Protein AF-A0A6A4ZBM0-F1 (afdb_monomer)

Nearest PDB structures (foldseek):
  7zch-assembly1_A  TM=3.107E-01  e=7.915E+00  Homo sapiens

Solvent-accessible surface area (backbone atoms only — not comparable to full-atom values): 5568 Å² total; per-residue (Å²): 114,68,66,62,55,50,50,53,52,51,52,52,50,52,52,49,51,54,52,52,50,62,66,45,48,63,54,54,53,50,54,49,51,46,55,56,52,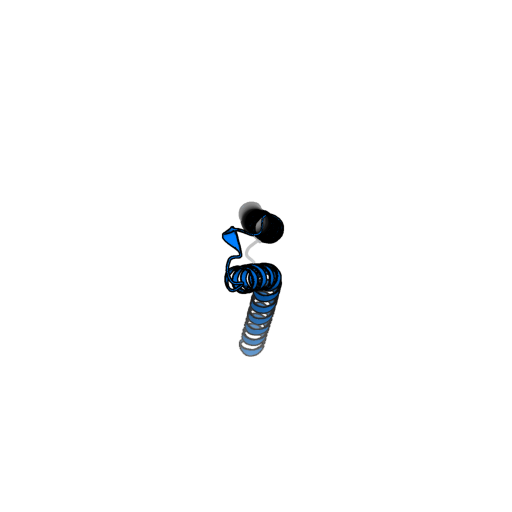71,66,42,83,70,31,90,76,36,68,66,58,48,49,50,45,52,52,48,50,54,52,46,52,53,52,53,50,54,53,49,51,50,53,51,50,53,52,49,53,53,50,51,53,50,50,53,53,50,50,51,64,76,68,51,75,80,77,81,83,126

Sequence (98 aa):
YDTLVSDIRKQLKEFHTQQVDKQQLPMKKLSFEIAALLQVPNMRQDPVLVGRVRELQQQIEKLQTAQREFRQEQAFQLHLYKAERSSKFHFMSPVPSL

Secondary structure (DSSP, 8-state):
-HHHHHHHHHHHHHHHHHHHHHHHHHHHHHHHHHHHHHTSTTGGG-HHHHHHHHHHHHHHHHHHHHHHHHHHHHHHHHHHHHHHHHHHHHHSPPPP--

Mean predicted aligned error: 8.84 Å

Structure (mmCIF, N/CA/C/O backbone):
data_AF-A0A6A4ZBM0-F1
#
_entry.id   AF-A0A6A4ZBM0-F1
#
loop_
_atom_site.group_PDB
_atom_site.id
_atom_site.type_symbol
_atom_site.label_atom_id
_atom_site.label_alt_id
_atom_site.label_comp_id
_atom_site.label_asym_id
_atom_site.label_entity_id
_atom_site.label_seq_id
_atom_site.pdbx_PDB_ins_code
_atom_site.Cartn_x
_atom_site.Cartn_y
_atom_site.Cartn_z
_atom_site.occupancy
_atom_site.B_iso_or_equiv
_atom_site.auth_seq_id
_atom_site.auth_comp_id
_atom_site.auth_asym_id
_atom_site.auth_atom_id
_atom_site.pdbx_PDB_model_num
ATOM 1 N N . TYR A 1 1 ? 3.605 -16.717 -34.525 1.00 58.28 1 TYR A N 1
ATOM 2 C CA . TYR A 1 1 ? 4.152 -15.539 -33.820 1.00 58.28 1 TYR A CA 1
ATOM 3 C C . TYR A 1 1 ? 3.073 -14.862 -32.971 1.00 58.28 1 TYR A C 1
ATOM 5 O O . TYR A 1 1 ? 3.332 -14.603 -31.804 1.00 58.28 1 TYR A O 1
ATOM 13 N N . ASP A 1 2 ? 1.848 -14.684 -33.484 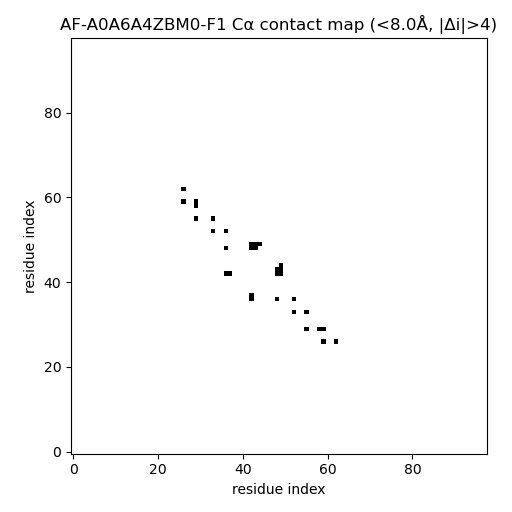1.00 74.44 2 ASP A N 1
ATOM 14 C CA . ASP A 1 2 ? 0.738 -14.056 -32.739 1.00 74.44 2 ASP A CA 1
ATOM 15 C C . ASP A 1 2 ? 0.284 -14.789 -31.470 1.00 74.44 2 ASP A C 1
ATOM 17 O O . ASP A 1 2 ? 0.003 -14.142 -30.462 1.00 74.44 2 ASP A O 1
ATOM 21 N N . THR A 1 3 ? 0.269 -16.125 -31.467 1.00 83.38 3 THR A N 1
ATOM 22 C CA . THR A 1 3 ? -0.158 -16.906 -30.292 1.00 83.38 3 THR A CA 1
ATOM 23 C C . THR A 1 3 ? 0.781 -16.705 -29.102 1.00 83.38 3 THR A C 1
ATOM 25 O O . THR A 1 3 ? 0.332 -16.380 -28.010 1.00 83.38 3 THR A O 1
ATOM 28 N N . LEU A 1 4 ? 2.098 -16.770 -29.334 1.00 86.56 4 LEU A N 1
ATOM 29 C CA . LEU A 1 4 ? 3.112 -16.576 -28.293 1.00 86.56 4 LEU A CA 1
ATOM 30 C C . LEU A 1 4 ? 3.068 -15.157 -27.703 1.00 86.56 4 LEU A C 1
ATOM 32 O O . LEU A 1 4 ? 3.149 -14.981 -26.490 1.00 86.56 4 LEU A O 1
ATOM 36 N N . VAL A 1 5 ? 2.911 -14.135 -28.549 1.00 86.38 5 VAL A N 1
ATOM 37 C CA . VAL A 1 5 ? 2.798 -12.738 -28.098 1.00 86.38 5 VAL A CA 1
ATOM 38 C C . VAL A 1 5 ? 1.516 -12.520 -27.287 1.00 86.38 5 VAL A C 1
ATOM 40 O O . VAL A 1 5 ? 1.536 -11.804 -26.281 1.00 86.38 5 VAL A O 1
ATOM 43 N N . SER A 1 6 ? 0.408 -13.145 -27.696 1.00 88.19 6 SER A N 1
ATOM 44 C CA . SER A 1 6 ? -0.858 -13.121 -26.958 1.00 88.19 6 SER A CA 1
ATOM 45 C C . SER A 1 6 ? -0.726 -13.779 -25.579 1.00 88.19 6 SER A C 1
ATOM 47 O O . SER A 1 6 ? -1.146 -13.193 -24.577 1.00 88.19 6 SER A O 1
ATOM 49 N N . ASP A 1 7 ? -0.073 -14.939 -25.507 1.00 90.62 7 ASP A N 1
ATOM 50 C CA . ASP A 1 7 ? 0.142 -15.671 -24.256 1.00 90.62 7 ASP A CA 1
ATOM 51 C C . ASP A 1 7 ? 1.036 -14.894 -23.281 1.00 90.62 7 ASP A C 1
ATOM 53 O O . ASP A 1 7 ? 0.683 -14.740 -22.110 1.00 90.62 7 ASP A O 1
ATOM 57 N N . ILE A 1 8 ? 2.132 -14.296 -23.768 1.00 90.12 8 ILE A N 1
ATOM 58 C CA . ILE A 1 8 ? 3.006 -13.429 -22.959 1.00 90.12 8 ILE A CA 1
ATOM 59 C C . ILE A 1 8 ? 2.223 -12.232 -22.405 1.00 90.12 8 ILE A C 1
ATOM 61 O O . ILE A 1 8 ? 2.332 -11.898 -21.223 1.00 90.12 8 ILE A O 1
ATOM 65 N N . ARG A 1 9 ? 1.391 -11.584 -23.231 1.00 89.69 9 ARG A N 1
ATOM 66 C CA . ARG A 1 9 ? 0.555 -10.457 -22.788 1.00 89.69 9 ARG A CA 1
ATOM 67 C C . ARG A 1 9 ? -0.424 -10.882 -21.695 1.00 89.69 9 ARG A C 1
ATOM 69 O O . ARG A 1 9 ? -0.623 -10.132 -20.738 1.00 89.69 9 ARG A O 1
ATOM 76 N N . LYS A 1 10 ? -1.033 -12.063 -21.828 1.00 90.88 10 LYS A N 1
ATOM 77 C CA . LYS A 1 10 ? -1.967 -12.604 -20.836 1.00 90.88 10 LYS A CA 1
ATOM 78 C C . LYS A 1 10 ? -1.265 -12.864 -19.502 1.00 90.88 10 LYS A C 1
ATOM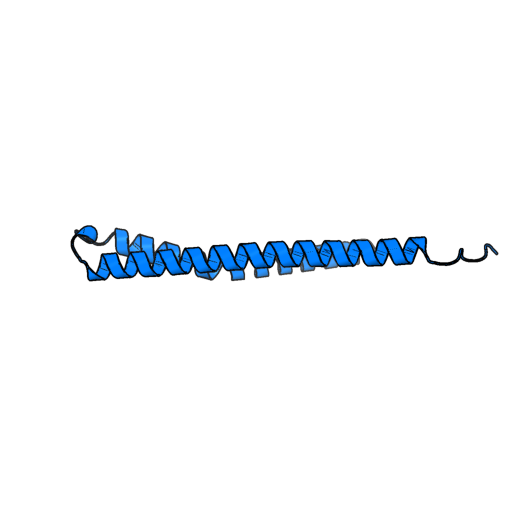 80 O O . LYS A 1 10 ? -1.738 -12.377 -18.479 1.00 90.88 10 LYS A O 1
ATOM 85 N N . GLN A 1 11 ? -0.105 -13.517 -19.526 1.00 86.25 11 GLN A N 1
ATOM 86 C CA . GLN A 1 11 ? 0.697 -13.781 -18.326 1.00 86.25 11 GLN A CA 1
ATOM 87 C C . GLN A 1 11 ? 1.151 -12.491 -17.631 1.00 86.25 11 GLN A C 1
ATOM 89 O O . GLN A 1 11 ? 1.052 -12.379 -16.411 1.00 86.25 11 GLN A O 1
ATOM 94 N N . LEU A 1 12 ? 1.586 -11.481 -18.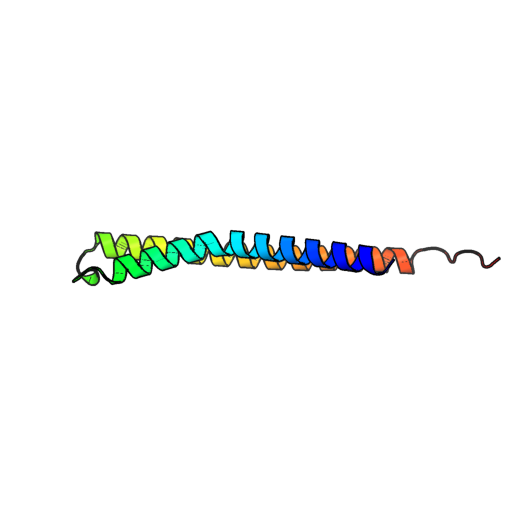394 1.00 88.81 12 LEU A N 1
ATOM 95 C CA . LEU A 1 12 ? 1.957 -10.175 -17.838 1.00 88.81 12 LEU A CA 1
ATOM 96 C C . LEU A 1 12 ? 0.770 -9.473 -17.171 1.00 88.81 12 LEU A C 1
ATOM 98 O O . LEU A 1 12 ? 0.928 -8.878 -16.104 1.00 88.81 12 LEU A O 1
ATOM 102 N N . LYS A 1 13 ? -0.422 -9.558 -17.773 1.00 89.00 13 LYS A N 1
ATOM 103 C CA . LYS A 1 13 ? -1.645 -8.997 -17.192 1.00 89.00 13 LYS A CA 1
ATOM 104 C C . LYS A 1 13 ? -2.025 -9.714 -15.897 1.00 89.00 13 LYS A C 1
ATOM 106 O O . LYS A 1 13 ? -2.302 -9.046 -14.907 1.00 89.00 13 LYS A O 1
ATOM 111 N N . GLU A 1 14 ? -2.000 -11.045 -15.886 1.00 88.25 14 GLU A N 1
ATOM 112 C CA . GLU A 1 14 ? -2.287 -11.849 -14.691 1.00 88.25 14 GLU A CA 1
ATOM 113 C C . GLU A 1 14 ? -1.286 -11.567 -13.566 1.00 88.25 14 GLU A C 1
ATOM 115 O O . GLU A 1 14 ? -1.695 -11.329 -12.429 1.00 88.25 14 GLU A O 1
ATOM 120 N N . PHE A 1 15 ? 0.011 -11.501 -13.879 1.00 85.00 15 PHE A N 1
ATOM 121 C CA . PHE A 1 15 ? 1.041 -11.126 -12.913 1.00 85.00 15 PHE A CA 1
ATOM 122 C C . PHE A 1 15 ? 0.796 -9.723 -12.346 1.00 85.00 15 PHE A C 1
ATOM 124 O O . PHE A 1 15 ? 0.830 -9.539 -11.131 1.00 85.00 15 PHE A O 1
ATOM 131 N N . HIS A 1 16 ? 0.489 -8.742 -13.201 1.00 83.06 16 HIS A N 1
ATOM 132 C CA . HIS A 1 16 ? 0.170 -7.385 -12.761 1.00 83.06 16 HIS A CA 1
ATO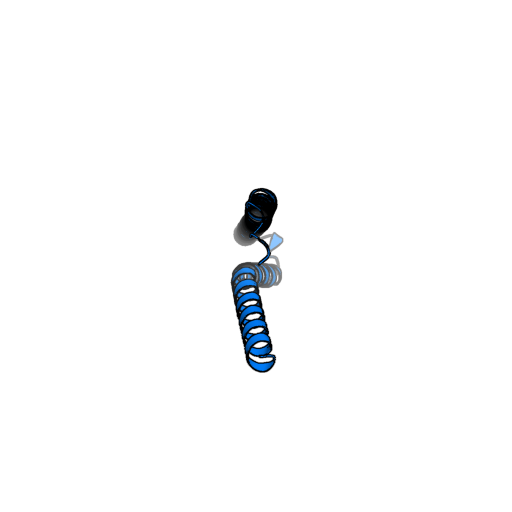M 133 C C . HIS A 1 16 ? -1.038 -7.360 -11.815 1.00 83.06 16 HIS A C 1
ATOM 135 O O . HIS A 1 16 ? -0.944 -6.787 -10.731 1.00 83.06 16 HIS A O 1
ATOM 141 N N . THR A 1 17 ? -2.141 -8.025 -12.173 1.00 81.62 17 THR A N 1
ATOM 142 C CA . THR A 1 17 ? -3.335 -8.117 -11.320 1.00 81.62 17 THR A CA 1
ATOM 143 C C . THR A 1 17 ? -3.012 -8.759 -9.972 1.00 81.62 17 THR A C 1
ATOM 145 O O . THR A 1 17 ? -3.346 -8.186 -8.940 1.00 81.62 17 THR A O 1
ATOM 148 N N . GLN A 1 18 ? -2.275 -9.873 -9.950 1.00 79.12 18 GLN A N 1
ATOM 149 C CA . GLN A 1 18 ? -1.871 -10.522 -8.698 1.00 79.12 18 GLN A CA 1
ATOM 150 C C . GLN A 1 18 ? -1.016 -9.612 -7.806 1.00 79.12 18 GLN A C 1
ATOM 152 O O . GLN A 1 18 ? -1.159 -9.634 -6.583 1.00 79.12 18 GLN A O 1
ATOM 157 N N . GLN A 1 19 ? -0.111 -8.821 -8.389 1.00 78.44 19 GLN A N 1
ATOM 158 C CA . GLN A 1 19 ? 0.706 -7.873 -7.628 1.00 78.44 19 GLN A CA 1
ATOM 159 C C . GLN A 1 19 ? -0.140 -6.729 -7.063 1.00 78.44 19 GLN A C 1
ATOM 161 O O . GLN A 1 19 ? 0.017 -6.374 -5.895 1.00 78.44 19 GLN A O 1
ATOM 166 N N . VAL A 1 20 ? -1.071 -6.191 -7.854 1.00 78.06 20 VAL A N 1
ATOM 167 C CA . VAL A 1 20 ? -2.005 -5.152 -7.402 1.00 78.06 20 VAL A CA 1
ATOM 168 C C . VAL A 1 20 ? -2.882 -5.673 -6.263 1.00 78.06 20 VAL A C 1
ATOM 170 O O . VAL A 1 20 ? -2.984 -5.018 -5.227 1.00 78.06 20 VAL A O 1
ATOM 173 N N . ASP A 1 21 ? -3.440 -6.875 -6.393 1.00 79.69 21 ASP A N 1
ATOM 174 C CA . ASP A 1 21 ? -4.280 -7.485 -5.358 1.00 79.69 21 ASP A CA 1
ATOM 175 C C . ASP A 1 21 ? -3.501 -7.719 -4.058 1.00 79.69 21 ASP A C 1
ATOM 177 O O . ASP A 1 21 ? -3.986 -7.401 -2.967 1.00 79.69 21 ASP A O 1
ATOM 181 N N . LYS A 1 22 ? -2.254 -8.203 -4.156 1.00 79.00 22 LYS A N 1
ATOM 182 C CA . LYS A 1 22 ? -1.359 -8.358 -2.997 1.00 79.00 22 LYS A CA 1
ATOM 183 C C . LYS A 1 22 ? -1.078 -7.029 -2.300 1.00 79.00 22 LYS A C 1
ATOM 185 O O . LYS A 1 22 ? -1.018 -7.000 -1.074 1.00 79.00 22 LYS A O 1
ATOM 190 N N . GLN A 1 23 ? -0.935 -5.938 -3.050 1.00 74.56 23 GLN A N 1
ATOM 191 C CA . GLN A 1 23 ? -0.719 -4.602 -2.485 1.00 74.56 23 GLN A CA 1
ATOM 192 C C . GLN A 1 23 ? -1.987 -4.013 -1.851 1.00 74.56 23 GLN A C 1
ATOM 194 O O . GLN A 1 23 ? -1.887 -3.262 -0.881 1.00 74.56 23 GLN A O 1
ATOM 199 N N . GLN A 1 24 ? -3.174 -4.356 -2.358 1.00 79.88 24 GLN A N 1
ATOM 200 C CA . GLN A 1 24 ? -4.453 -3.875 -1.822 1.00 79.88 24 GLN A CA 1
ATOM 201 C C . GLN A 1 24 ? -4.942 -4.667 -0.601 1.00 79.88 24 GLN A C 1
ATOM 203 O O . GLN A 1 24 ? -5.672 -4.124 0.232 1.00 79.88 24 GLN A O 1
ATOM 208 N N . LEU A 1 25 ? -4.539 -5.934 -0.459 1.00 83.44 25 LEU A N 1
ATOM 209 C CA . LEU A 1 25 ? -4.999 -6.812 0.619 1.00 83.44 25 LEU A CA 1
ATOM 210 C C . LEU A 1 25 ? -4.749 -6.249 2.038 1.00 83.44 25 LEU A C 1
ATOM 212 O O . LEU A 1 25 ? -5.681 -6.304 2.845 1.00 83.44 25 LEU A O 1
ATOM 216 N N . PRO A 1 26 ? -3.569 -5.683 2.373 1.00 86.75 26 PRO A N 1
ATOM 217 C CA . PRO A 1 26 ? -3.327 -5.085 3.686 1.00 86.75 26 PRO A CA 1
ATOM 218 C C . PRO A 1 26 ? -4.266 -3.913 3.977 1.00 86.75 26 PRO A C 1
ATOM 220 O O . PRO A 1 26 ? -4.875 -3.869 5.042 1.00 86.75 26 PRO A O 1
ATOM 223 N N . MET A 1 27 ? -4.461 -3.012 3.008 1.00 89.00 27 MET A N 1
ATOM 224 C CA . MET A 1 27 ? -5.389 -1.889 3.162 1.00 89.00 27 MET A CA 1
ATOM 225 C C . MET A 1 27 ? -6.819 -2.371 3.389 1.00 89.00 27 MET A C 1
ATOM 227 O O . MET A 1 27 ? -7.481 -1.913 4.315 1.00 89.00 27 MET A O 1
ATOM 231 N N . LYS A 1 28 ? -7.279 -3.337 2.587 1.00 89.56 28 LYS A N 1
ATOM 232 C CA . LYS A 1 28 ? -8.631 -3.891 2.700 1.00 89.56 28 LYS A CA 1
ATOM 233 C C . LYS A 1 28 ? -8.877 -4.506 4.082 1.00 89.56 28 LYS A C 1
ATOM 235 O O . LYS A 1 28 ? -9.933 -4.279 4.664 1.00 89.56 28 LYS A O 1
ATOM 240 N N . LYS A 1 29 ? -7.898 -5.239 4.626 1.00 93.38 29 LYS A N 1
ATOM 241 C CA . LYS A 1 29 ? -7.969 -5.815 5.980 1.00 93.38 29 LYS A CA 1
ATOM 242 C C . LYS A 1 29 ? -8.106 -4.735 7.055 1.00 93.38 29 LYS A C 1
ATOM 244 O O . LYS A 1 29 ? -9.019 -4.821 7.869 1.00 93.38 29 LYS A O 1
ATOM 249 N N . LEU A 1 30 ? -7.264 -3.701 7.013 1.00 93.81 30 LEU A N 1
ATOM 250 C CA . LEU A 1 30 ? -7.313 -2.597 7.980 1.00 93.81 30 LEU A CA 1
ATOM 251 C C . LEU A 1 30 ? -8.630 -1.813 7.889 1.00 93.81 30 LEU A C 1
ATOM 253 O O . LEU A 1 30 ? -9.221 -1.472 8.910 1.00 93.81 30 LEU A O 1
ATOM 257 N N . SER A 1 31 ? -9.135 -1.569 6.675 1.00 92.50 31 SER A N 1
ATOM 258 C CA . SER A 1 31 ? -10.431 -0.912 6.479 1.00 92.50 31 SER A CA 1
ATOM 259 C C . SER A 1 31 ? -11.593 -1.731 7.044 1.00 92.50 31 SER A C 1
ATOM 261 O O . SER A 1 31 ? -12.498 -1.157 7.647 1.00 92.50 31 SER A O 1
ATOM 263 N N . PHE A 1 32 ? -11.570 -3.061 6.895 1.00 95.69 32 PHE A N 1
ATOM 264 C CA . PHE A 1 32 ? -12.580 -3.925 7.508 1.00 95.69 32 PHE A CA 1
ATOM 265 C C . PHE A 1 32 ? -12.500 -3.937 9.033 1.00 95.69 32 PHE A C 1
ATOM 267 O O . PHE A 1 32 ? -13.542 -3.907 9.682 1.00 95.69 32 PHE A O 1
ATOM 274 N N . GLU A 1 33 ? -11.297 -3.938 9.610 1.00 95.88 33 GLU A N 1
ATOM 275 C CA . GLU A 1 33 ? -11.123 -3.872 11.065 1.00 95.88 33 GLU A CA 1
ATOM 276 C C . GLU A 1 33 ? -11.687 -2.559 11.628 1.00 95.88 33 GLU A C 1
ATOM 278 O O . GLU A 1 33 ? -12.469 -2.583 12.575 1.00 95.88 33 GLU A O 1
ATOM 283 N N . ILE A 1 34 ? -11.401 -1.420 10.984 1.00 95.19 34 ILE A N 1
ATOM 284 C CA . ILE A 1 34 ? -12.007 -0.129 11.351 1.00 95.19 34 ILE A CA 1
ATOM 285 C C . ILE A 1 34 ? -13.535 -0.192 11.240 1.00 95.19 34 ILE A C 1
ATOM 287 O O . ILE A 1 34 ? -14.231 0.239 12.158 1.00 95.19 34 ILE A O 1
ATOM 291 N N . ALA A 1 35 ? -14.072 -0.736 10.144 1.00 95.38 35 ALA A N 1
ATOM 292 C CA . ALA A 1 35 ? -15.517 -0.845 9.953 1.00 95.38 35 ALA A CA 1
ATOM 293 C C . ALA A 1 35 ? -16.187 -1.716 11.029 1.00 95.38 35 ALA A C 1
ATOM 295 O O . ALA A 1 35 ? -17.274 -1.373 11.487 1.00 95.38 35 ALA A O 1
ATOM 296 N N . ALA A 1 36 ? -15.542 -2.805 11.455 1.00 95.69 36 ALA A N 1
ATOM 297 C CA . ALA A 1 36 ? -16.027 -3.656 12.538 1.00 95.69 36 ALA A CA 1
ATOM 298 C C . ALA A 1 36 ? -16.004 -2.922 13.889 1.00 95.69 36 ALA A C 1
ATOM 300 O O . ALA A 1 36 ? -16.983 -2.966 14.629 1.00 95.69 36 ALA A O 1
ATOM 301 N N . LEU A 1 37 ? -14.930 -2.183 14.185 1.00 94.88 37 LEU A N 1
ATOM 302 C CA . LEU A 1 37 ? -14.823 -1.390 15.413 1.00 94.88 37 LEU A CA 1
ATOM 303 C C . LEU A 1 37 ? -15.884 -0.286 15.475 1.00 94.88 37 LEU A C 1
ATOM 305 O O . LEU A 1 37 ? -16.486 -0.067 16.521 1.00 94.88 37 LEU A O 1
ATOM 309 N N . LEU A 1 38 ? -16.165 0.3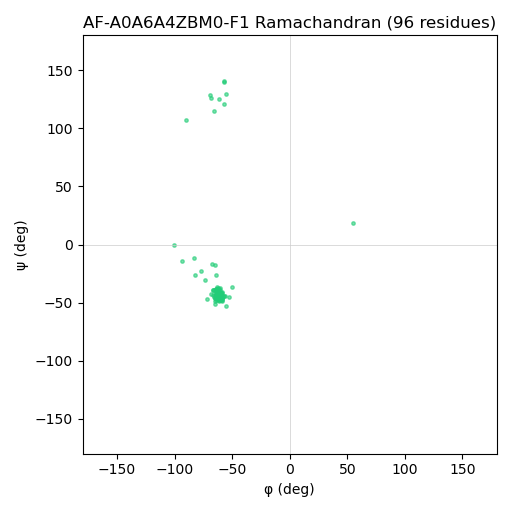78 14.353 1.00 92.88 38 LEU A N 1
ATOM 310 C CA . LEU A 1 38 ? -17.187 1.426 14.276 1.00 92.88 38 LEU A CA 1
ATOM 311 C C . LEU A 1 38 ? -18.623 0.909 14.464 1.00 92.88 38 LEU A C 1
ATOM 313 O O . LEU A 1 38 ? -19.511 1.713 14.739 1.00 92.88 38 LEU A O 1
ATOM 317 N N . GLN A 1 39 ? -18.857 -0.400 14.332 1.00 94.88 39 GLN A N 1
ATOM 318 C CA . GLN A 1 39 ? -20.158 -1.021 14.604 1.00 94.88 39 GLN A CA 1
ATOM 319 C C . GLN A 1 39 ? -2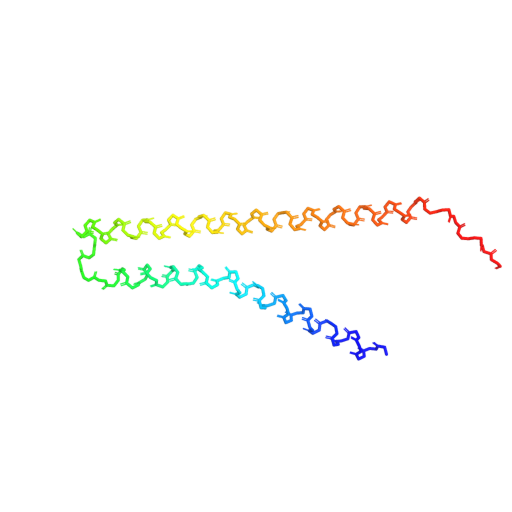0.383 -1.319 16.092 1.00 94.88 39 GLN A C 1
ATOM 321 O O . GLN A 1 39 ? -21.511 -1.620 16.483 1.00 94.88 39 GLN A O 1
ATOM 326 N N . VAL A 1 40 ? -19.348 -1.226 16.934 1.00 94.62 40 VAL A N 1
ATOM 327 C CA . VAL A 1 40 ? -19.481 -1.463 18.375 1.00 94.62 40 VAL A CA 1
ATOM 328 C C . VAL A 1 40 ? -20.325 -0.339 19.011 1.00 94.62 40 VAL A C 1
ATOM 330 O O . VAL A 1 40 ? -19.995 0.844 18.854 1.00 94.62 40 VAL A O 1
ATOM 333 N N . PRO A 1 41 ? -21.412 -0.659 19.742 1.00 94.69 41 PRO A N 1
ATOM 334 C CA . PRO A 1 41 ? -22.226 0.343 20.426 1.00 94.69 41 PRO A CA 1
ATOM 335 C C . PRO A 1 41 ? -21.393 1.172 21.403 1.00 94.69 41 PRO A C 1
ATOM 337 O O . PRO A 1 41 ? -20.536 0.639 22.100 1.00 94.69 41 PRO A O 1
ATOM 340 N N . ASN A 1 42 ? -21.644 2.481 21.467 1.00 93.81 42 ASN A N 1
ATOM 341 C CA . ASN A 1 42 ? -20.901 3.419 22.319 1.00 93.81 42 ASN A CA 1
ATOM 342 C C . ASN A 1 42 ? -19.372 3.409 22.119 1.00 93.81 42 ASN A C 1
ATOM 344 O O . ASN A 1 42 ? -18.657 3.958 22.950 1.00 93.81 42 ASN A O 1
ATOM 348 N N . MET A 1 43 ? -18.853 2.885 21.001 1.00 94.62 43 MET A N 1
ATOM 349 C CA . MET A 1 43 ? -17.411 2.824 20.718 1.00 94.62 43 MET A CA 1
ATOM 350 C C . MET A 1 43 ? -16.687 4.161 20.915 1.00 94.62 43 MET A C 1
ATOM 352 O O . MET A 1 43 ? -15.572 4.193 21.420 1.00 94.62 43 MET A O 1
ATOM 356 N N . ARG A 1 44 ? -17.334 5.282 20.571 1.00 91.88 44 ARG A N 1
ATOM 357 C CA . ARG A 1 44 ? -16.754 6.629 20.725 1.00 91.88 44 ARG A CA 1
ATOM 358 C C . ARG A 1 44 ? -16.510 7.035 22.182 1.00 91.88 44 ARG A C 1
ATOM 360 O O . ARG A 1 44 ? -15.789 7.999 22.415 1.00 91.88 44 ARG A O 1
ATOM 367 N N . GLN A 1 45 ? -17.141 6.349 23.129 1.00 94.31 45 GLN A N 1
ATOM 368 C CA . GLN A 1 45 ? -16.985 6.561 24.567 1.00 94.31 45 GLN A CA 1
ATOM 369 C C . GLN A 1 45 ? -15.916 5.639 25.167 1.00 94.31 45 GLN A C 1
ATOM 371 O O . GLN A 1 45 ? -15.471 5.892 26.281 1.00 94.31 45 GLN A O 1
ATOM 376 N N . ASP A 1 46 ? -15.485 4.605 24.437 1.00 96.06 46 ASP A N 1
ATOM 377 C CA . ASP A 1 46 ? -14.405 3.718 24.854 1.00 96.06 46 ASP A CA 1
ATOM 378 C C . ASP A 1 46 ? -13.052 4.268 24.353 1.00 96.06 46 ASP A C 1
ATOM 380 O O . ASP A 1 46 ? -12.746 4.193 23.154 1.00 96.06 46 ASP A O 1
ATOM 384 N N . PRO A 1 47 ? -12.207 4.824 25.242 1.00 95.62 47 PRO A N 1
ATOM 385 C CA . PRO A 1 47 ? -10.930 5.408 24.845 1.00 95.62 47 PRO A CA 1
ATOM 386 C C . PRO A 1 47 ? -9.957 4.381 24.249 1.00 95.62 47 PRO A C 1
ATOM 388 O O . PRO A 1 47 ? -9.111 4.758 23.434 1.00 95.62 47 PRO A O 1
ATOM 391 N N . VAL A 1 48 ? -10.076 3.096 24.599 1.00 96.38 48 VAL A N 1
ATOM 392 C CA . VAL A 1 48 ? -9.235 2.023 24.053 1.00 96.38 48 VAL A CA 1
ATOM 393 C C . VAL A 1 48 ? -9.615 1.755 22.601 1.00 96.38 48 VAL A C 1
ATOM 395 O O . VAL A 1 48 ? -8.741 1.728 21.731 1.00 96.38 48 VAL A O 1
ATOM 398 N N . LEU A 1 49 ? -10.912 1.633 22.304 1.00 95.50 49 LEU A N 1
ATOM 399 C CA . LEU A 1 49 ? -11.389 1.413 20.933 1.00 95.50 49 LEU A CA 1
ATOM 400 C C . LEU A 1 49 ? -11.116 2.622 20.031 1.00 95.50 49 LEU A C 1
ATOM 402 O O . LEU A 1 49 ? -10.699 2.459 18.882 1.00 95.50 49 LEU A O 1
ATOM 406 N N . VAL A 1 50 ? -11.282 3.839 20.556 1.00 96.44 50 VAL A N 1
ATOM 407 C CA . VAL A 1 50 ? -10.902 5.071 19.846 1.00 96.44 50 VAL A CA 1
ATOM 408 C C . VAL A 1 50 ? -9.397 5.098 19.564 1.00 96.44 50 VAL A C 1
ATOM 410 O O . VAL A 1 50 ? -8.991 5.439 18.450 1.00 96.44 50 VAL A O 1
ATOM 413 N N . GLY A 1 51 ? -8.567 4.709 20.538 1.00 97.56 51 GLY A N 1
ATOM 414 C CA . GLY A 1 51 ? -7.120 4.577 20.363 1.00 97.56 51 GLY A CA 1
ATOM 415 C C . GLY A 1 51 ? -6.757 3.585 19.259 1.00 97.56 51 GLY A C 1
ATOM 416 O O . GLY A 1 51 ? -5.966 3.911 18.373 1.00 97.56 51 GLY A O 1
ATOM 417 N N . ARG A 1 52 ? -7.406 2.416 19.245 1.00 97.06 52 ARG A N 1
ATOM 418 C CA . ARG A 1 52 ? -7.187 1.386 18.225 1.00 97.06 52 ARG A CA 1
ATOM 419 C C . ARG A 1 52 ? -7.569 1.856 16.824 1.00 97.06 52 ARG A C 1
ATOM 421 O O . ARG A 1 52 ? -6.814 1.632 15.882 1.00 97.06 52 ARG A O 1
ATOM 428 N N . VAL A 1 53 ? -8.700 2.544 16.662 1.00 96.38 53 VAL A N 1
ATOM 429 C CA . VAL A 1 53 ? -9.085 3.088 15.348 1.00 96.38 53 VAL A CA 1
ATOM 430 C C . VAL A 1 53 ? -8.080 4.124 14.850 1.00 96.38 53 VAL A C 1
ATOM 432 O O . VAL A 1 53 ? -7.720 4.082 13.674 1.00 96.38 53 VAL A O 1
ATOM 435 N N . ARG A 1 54 ? -7.567 5.001 15.723 1.00 97.25 54 ARG A N 1
ATOM 436 C CA . ARG A 1 54 ? -6.511 5.956 15.343 1.00 97.25 54 ARG A CA 1
ATOM 437 C C . ARG A 1 54 ? -5.232 5.251 14.899 1.00 97.25 54 ARG A C 1
ATOM 439 O O . ARG A 1 54 ? -4.633 5.650 13.905 1.00 97.25 54 ARG A O 1
ATOM 446 N N . GLU A 1 55 ? -4.828 4.196 15.599 1.00 97.50 55 GLU A N 1
ATOM 447 C CA . GLU A 1 55 ? -3.664 3.389 15.223 1.00 97.50 55 GLU A CA 1
ATOM 448 C C . GLU A 1 55 ? -3.839 2.767 13.827 1.00 97.50 55 GLU A C 1
ATOM 450 O O . GLU A 1 55 ? -2.963 2.891 12.971 1.00 97.50 55 GLU A O 1
ATOM 455 N N . LEU A 1 56 ? -4.994 2.149 13.562 1.00 96.62 56 LEU A N 1
ATOM 456 C CA . LEU A 1 56 ? -5.301 1.550 12.260 1.00 96.62 56 LEU A CA 1
ATOM 457 C C . LEU A 1 56 ? -5.339 2.599 11.139 1.00 96.62 56 LEU A C 1
ATOM 459 O O . LEU A 1 56 ? -4.848 2.341 10.040 1.00 96.62 56 LEU A O 1
ATOM 463 N N . GLN A 1 57 ? -5.863 3.798 11.413 1.00 95.38 57 GLN A N 1
ATOM 464 C CA . GLN A 1 57 ? -5.828 4.922 10.471 1.00 95.38 57 GLN A CA 1
ATOM 465 C C . GLN A 1 57 ? -4.387 5.325 10.126 1.00 95.38 57 GLN A C 1
ATOM 467 O O . GLN A 1 57 ? -4.056 5.441 8.947 1.00 95.38 57 GLN A O 1
ATOM 472 N N . GLN A 1 58 ? -3.501 5.432 11.120 1.00 96.88 58 GLN A N 1
ATOM 473 C CA . GLN A 1 58 ? -2.081 5.725 10.887 1.00 96.88 58 GLN A CA 1
ATOM 474 C C . GLN A 1 58 ? -1.378 4.623 10.081 1.00 96.88 58 GLN A C 1
ATOM 476 O O . GLN A 1 58 ? -0.516 4.909 9.248 1.00 96.88 58 GLN A O 1
ATOM 481 N N . GLN A 1 59 ? -1.727 3.352 10.301 1.00 95.12 59 GLN A N 1
ATOM 482 C CA . GLN A 1 59 ? -1.195 2.251 9.493 1.00 95.12 59 GLN A CA 1
ATOM 483 C C . GLN A 1 59 ? -1.641 2.355 8.026 1.00 95.12 59 GLN A C 1
ATOM 485 O O . GLN A 1 59 ? -0.829 2.131 7.125 1.00 95.12 59 GLN A O 1
ATOM 490 N N . ILE A 1 60 ? -2.896 2.743 7.772 1.00 93.62 60 ILE A N 1
ATOM 491 C CA . ILE A 1 60 ? -3.400 2.988 6.413 1.00 93.62 60 ILE A CA 1
ATOM 492 C C . ILE A 1 60 ? -2.631 4.134 5.743 1.00 93.62 60 ILE A C 1
ATOM 494 O O . ILE A 1 60 ? -2.192 3.974 4.605 1.00 93.62 60 ILE A O 1
ATOM 498 N N . GLU A 1 61 ? -2.414 5.253 6.435 1.00 94.62 61 GLU A N 1
ATOM 499 C CA . GLU A 1 61 ? -1.659 6.396 5.896 1.00 94.62 61 GLU A CA 1
ATOM 500 C C . GLU A 1 61 ? -0.219 6.021 5.523 1.00 94.62 61 GLU A C 1
ATOM 502 O O . GLU A 1 61 ? 0.267 6.370 4.441 1.00 94.62 61 GLU A O 1
ATOM 507 N N . LYS A 1 62 ? 0.461 5.245 6.378 1.00 93.56 62 LYS A N 1
ATOM 508 C CA . LYS A 1 62 ? 1.806 4.725 6.087 1.00 93.56 62 LYS A CA 1
ATOM 509 C C . LYS A 1 62 ? 1.814 3.847 4.837 1.00 93.56 62 LYS A C 1
ATOM 511 O O . LYS A 1 62 ? 2.667 4.028 3.971 1.00 93.56 62 LYS A O 1
ATOM 516 N N . LEU A 1 63 ? 0.851 2.932 4.706 1.00 91.62 63 LEU A N 1
ATOM 517 C CA . LEU A 1 63 ? 0.740 2.065 3.529 1.00 91.62 63 LEU A CA 1
ATOM 518 C C . LEU A 1 63 ? 0.462 2.857 2.248 1.00 91.62 63 LEU A C 1
ATOM 520 O O . LEU A 1 63 ? 1.072 2.583 1.216 1.00 91.62 63 LEU A O 1
ATOM 524 N N . GLN A 1 64 ? -0.424 3.852 2.301 1.00 90.12 64 GLN A N 1
ATOM 525 C CA . GLN A 1 64 ? -0.716 4.719 1.157 1.00 90.12 64 GLN A CA 1
ATOM 526 C C . GLN A 1 64 ? 0.512 5.524 0.720 1.00 90.12 64 GLN A C 1
ATOM 528 O O . GLN A 1 64 ? 0.761 5.665 -0.481 1.00 90.12 64 GLN A O 1
ATOM 533 N N . THR A 1 65 ? 1.292 6.012 1.685 1.00 93.38 65 THR A N 1
ATOM 534 C CA . THR A 1 65 ? 2.535 6.749 1.430 1.00 93.38 65 THR A CA 1
ATOM 535 C C . THR A 1 65 ? 3.567 5.848 0.757 1.00 93.38 65 THR A C 1
ATOM 537 O O . THR A 1 65 ? 4.018 6.163 -0.343 1.00 93.38 65 THR A O 1
ATOM 540 N N . ALA A 1 66 ? 3.830 4.666 1.322 1.00 89.81 66 ALA A N 1
ATOM 541 C CA . ALA A 1 66 ? 4.751 3.689 0.740 1.00 89.81 66 ALA A CA 1
ATOM 542 C C . ALA A 1 66 ? 4.329 3.250 -0.676 1.00 89.81 66 ALA A C 1
ATOM 544 O O . ALA A 1 66 ? 5.156 3.148 -1.579 1.00 89.81 66 ALA A O 1
ATOM 545 N N . GLN A 1 67 ? 3.029 3.037 -0.918 1.00 87.75 67 GLN A N 1
ATOM 546 C CA . GLN A 1 67 ? 2.524 2.730 -2.261 1.00 87.75 67 GLN A CA 1
ATOM 547 C C . GLN A 1 67 ? 2.733 3.884 -3.249 1.00 87.75 67 GLN A C 1
ATOM 549 O O . GLN A 1 67 ? 3.002 3.647 -4.428 1.00 87.75 67 GLN A O 1
ATOM 554 N N . ARG A 1 68 ? 2.572 5.135 -2.805 1.00 89.62 68 ARG A N 1
ATOM 555 C CA . ARG A 1 68 ? 2.808 6.310 -3.649 1.00 89.62 68 ARG A CA 1
ATOM 556 C C . ARG A 1 68 ? 4.279 6.409 -4.038 1.00 89.62 68 ARG A C 1
ATOM 558 O O . ARG A 1 68 ? 4.556 6.567 -5.224 1.00 89.62 68 ARG A O 1
ATOM 565 N N . GLU A 1 69 ? 5.180 6.290 -3.071 1.00 91.69 69 GLU A N 1
ATOM 566 C CA . GLU A 1 69 ? 6.631 6.316 -3.290 1.00 91.69 69 GLU A CA 1
ATOM 567 C C . GLU A 1 69 ? 7.062 5.192 -4.234 1.00 91.69 69 GLU A C 1
ATOM 569 O O . GLU A 1 69 ? 7.739 5.440 -5.227 1.00 91.69 69 GLU A O 1
ATOM 574 N N . PHE A 1 70 ? 6.560 3.974 -4.015 1.00 88.12 70 PHE A N 1
ATOM 575 C CA . PHE A 1 70 ? 6.822 2.838 -4.894 1.00 88.12 70 PHE A CA 1
ATOM 576 C C . PHE A 1 70 ? 6.396 3.100 -6.347 1.00 88.12 70 PHE A C 1
ATOM 578 O O . PHE A 1 70 ? 7.147 2.812 -7.279 1.00 88.12 70 PHE A O 1
ATOM 585 N N . ARG A 1 71 ? 5.207 3.681 -6.566 1.00 86.62 71 ARG A N 1
ATOM 586 C CA . ARG A 1 71 ? 4.743 4.046 -7.917 1.00 86.62 71 ARG A CA 1
ATOM 587 C C . ARG A 1 71 ? 5.617 5.123 -8.561 1.00 86.62 71 ARG A C 1
ATOM 589 O O . ARG A 1 71 ? 5.850 5.062 -9.767 1.00 86.62 71 ARG A O 1
ATOM 596 N N . GLN A 1 72 ? 6.075 6.103 -7.784 1.00 89.25 72 GLN A N 1
ATOM 597 C CA . GLN A 1 72 ? 6.965 7.157 -8.274 1.00 89.25 72 GLN A CA 1
ATOM 598 C C . GLN A 1 72 ? 8.325 6.588 -8.686 1.00 89.25 72 GLN A C 1
ATOM 600 O O . GLN A 1 72 ? 8.785 6.877 -9.788 1.00 89.25 72 GLN A O 1
ATOM 605 N N . GLU A 1 73 ? 8.909 5.720 -7.860 1.00 91.44 73 GLU A N 1
ATOM 606 C CA . GLU A 1 73 ? 10.175 5.051 -8.162 1.00 91.44 73 GLU A CA 1
ATOM 607 C C . GLU A 1 73 ? 10.061 4.184 -9.422 1.00 91.44 73 GLU A C 1
ATOM 609 O O . GLU A 1 73 ? 10.876 4.298 -10.334 1.00 91.44 73 GLU A O 1
ATOM 614 N N . GLN A 1 74 ? 8.998 3.381 -9.553 1.00 87.25 74 GLN A N 1
ATOM 615 C CA . GLN A 1 74 ? 8.776 2.590 -10.769 1.00 87.25 74 GLN A CA 1
ATOM 616 C C . GLN A 1 74 ? 8.654 3.454 -12.029 1.00 87.25 74 GLN A C 1
ATOM 618 O O . GLN A 1 74 ? 9.206 3.105 -13.076 1.00 87.25 74 GLN A O 1
ATOM 623 N N . ALA A 1 75 ? 7.937 4.579 -11.948 1.00 86.88 75 ALA A N 1
ATOM 624 C CA . ALA A 1 75 ? 7.826 5.508 -13.066 1.00 86.88 75 ALA A CA 1
ATOM 625 C C . ALA A 1 75 ? 9.196 6.103 -13.427 1.00 86.88 75 ALA A C 1
ATOM 627 O O . ALA A 1 75 ? 9.548 6.154 -14.607 1.00 86.88 75 ALA A O 1
ATOM 628 N N . PHE A 1 76 ? 9.987 6.495 -12.426 1.00 91.12 76 PHE A N 1
ATOM 629 C CA . PHE A 1 76 ? 11.333 7.026 -12.620 1.00 91.12 76 PHE A CA 1
ATOM 630 C C . PHE A 1 76 ? 12.272 6.003 -13.278 1.00 91.12 76 PHE A C 1
ATOM 632 O O . PHE A 1 76 ? 12.892 6.312 -14.295 1.00 91.12 76 PHE A O 1
ATOM 639 N N . GLN A 1 77 ? 12.295 4.760 -12.795 1.00 89.94 77 GLN A N 1
ATOM 640 C CA . GLN A 1 77 ? 13.074 3.671 -13.397 1.00 89.94 77 GLN A CA 1
ATOM 641 C C . GLN A 1 77 ? 12.679 3.416 -14.858 1.00 89.94 77 GLN A C 1
ATOM 643 O O . GLN A 1 77 ? 13.537 3.260 -15.729 1.00 89.94 77 GLN A O 1
ATOM 648 N N . LEU A 1 78 ? 11.378 3.446 -15.168 1.00 90.88 78 LEU A N 1
ATOM 649 C CA . LEU A 1 78 ? 10.901 3.327 -16.546 1.00 90.88 78 LEU A CA 1
ATOM 650 C C . LEU A 1 78 ? 11.380 4.493 -17.426 1.00 90.88 78 LEU A C 1
ATOM 652 O O . LEU A 1 78 ? 11.706 4.286 -18.597 1.00 90.88 78 LEU A O 1
ATOM 656 N N . HIS A 1 79 ? 11.414 5.714 -16.888 1.00 90.62 79 HIS A N 1
ATOM 657 C CA . HIS A 1 79 ? 11.952 6.874 -17.597 1.00 90.62 79 HIS A CA 1
ATOM 658 C C . HIS A 1 79 ? 13.449 6.726 -17.877 1.00 90.62 79 HIS A C 1
ATOM 660 O O . HIS A 1 79 ? 13.856 6.936 -19.021 1.00 90.62 79 HIS A O 1
ATOM 666 N N . LEU A 1 80 ? 14.244 6.305 -16.888 1.00 91.19 80 LEU A N 1
ATOM 667 C CA . LEU A 1 80 ? 15.674 6.043 -17.065 1.00 91.19 80 LEU A CA 1
ATOM 668 C C . LEU A 1 80 ? 15.923 4.983 -18.141 1.00 91.19 80 LEU A C 1
ATOM 670 O O . LEU A 1 80 ? 16.697 5.221 -19.065 1.00 91.19 80 LEU A O 1
ATOM 674 N N . TYR A 1 81 ? 15.198 3.864 -18.092 1.00 90.31 81 TYR A N 1
ATOM 675 C CA . TYR A 1 81 ? 15.305 2.805 -19.096 1.00 90.31 81 TYR A CA 1
ATOM 676 C C . TYR A 1 81 ? 15.003 3.310 -20.517 1.00 90.31 81 TYR A C 1
ATOM 678 O O . TYR A 1 81 ? 15.725 3.010 -21.471 1.00 90.31 81 TYR A O 1
ATOM 686 N N . LYS A 1 82 ? 13.945 4.117 -20.680 1.00 88.56 82 LYS A N 1
ATOM 687 C CA . LYS A 1 82 ? 13.600 4.724 -21.976 1.00 88.56 82 LYS A CA 1
ATOM 688 C C . LYS A 1 82 ? 14.683 5.691 -22.459 1.00 88.56 82 LYS A C 1
ATOM 690 O O . LYS A 1 82 ? 15.013 5.668 -23.644 1.00 88.56 82 LYS A O 1
ATOM 695 N N . ALA A 1 83 ? 15.230 6.517 -21.566 1.00 88.50 83 ALA A N 1
ATOM 696 C CA . ALA A 1 83 ? 16.299 7.457 -21.888 1.00 88.50 83 ALA A CA 1
ATOM 697 C C . ALA A 1 83 ? 17.584 6.727 -22.309 1.00 88.50 83 ALA A C 1
ATOM 699 O O . ALA A 1 83 ? 18.171 7.068 -23.334 1.00 88.50 83 ALA A O 1
ATOM 700 N N . GLU A 1 84 ? 17.972 5.674 -21.586 1.00 88.19 84 GLU A N 1
ATOM 701 C CA . GLU A 1 84 ? 19.129 4.838 -21.915 1.00 88.19 84 GLU A CA 1
ATOM 702 C C . GLU A 1 84 ? 18.963 4.171 -23.286 1.00 88.19 84 GLU A C 1
ATOM 704 O O . GLU A 1 84 ? 19.867 4.223 -24.123 1.00 88.19 84 GLU A O 1
ATOM 709 N N . ARG A 1 85 ? 17.789 3.585 -23.554 1.00 86.56 85 ARG A N 1
ATOM 710 C CA . ARG A 1 85 ? 17.501 2.950 -24.845 1.00 86.56 85 ARG A CA 1
ATOM 711 C C . ARG A 1 85 ? 17.521 3.963 -25.995 1.00 86.56 85 ARG A C 1
ATOM 713 O O . ARG A 1 85 ? 18.061 3.659 -27.056 1.00 86.56 85 ARG A O 1
ATOM 720 N N . SER A 1 86 ? 16.932 5.141 -25.791 1.00 82.94 86 SER A N 1
ATOM 721 C CA . SER A 1 86 ? 16.930 6.225 -26.781 1.00 82.94 86 SER A CA 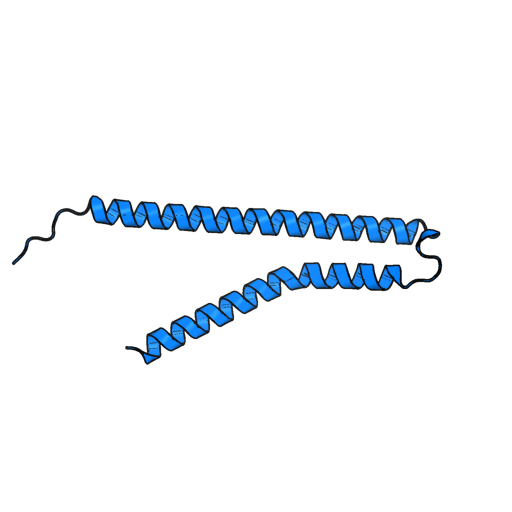1
ATOM 722 C C . SER A 1 86 ? 18.351 6.707 -27.078 1.00 82.94 86 SER A C 1
ATOM 724 O O . SER A 1 86 ? 18.762 6.759 -28.233 1.00 82.94 86 SER A O 1
ATOM 726 N N . SER A 1 87 ? 19.138 6.959 -26.031 1.00 81.75 87 SER A N 1
ATOM 727 C CA . SER A 1 87 ? 20.548 7.337 -26.134 1.00 81.75 87 SER A CA 1
ATOM 728 C C . SER A 1 87 ? 21.334 6.303 -26.943 1.00 81.75 87 SER A C 1
ATOM 730 O O . SER A 1 87 ? 21.915 6.638 -27.972 1.00 81.75 87 SER A O 1
ATOM 732 N N . LYS A 1 88 ? 21.252 5.019 -26.570 1.00 78.44 88 LYS A N 1
ATOM 733 C CA . LYS A 1 88 ? 21.892 3.928 -27.319 1.00 78.44 88 LYS A CA 1
ATOM 734 C C . LYS A 1 88 ? 21.509 3.950 -28.797 1.00 78.44 88 LYS A C 1
ATOM 736 O O . LYS A 1 88 ? 22.398 3.853 -29.625 1.00 78.44 88 LYS A O 1
ATOM 741 N N . PHE A 1 89 ? 20.231 4.131 -29.132 1.00 72.31 89 PHE A N 1
ATOM 742 C CA . PHE A 1 89 ? 19.778 4.211 -30.524 1.00 72.31 89 PHE A CA 1
ATOM 743 C C . PHE A 1 89 ? 20.395 5.391 -31.295 1.00 72.31 89 PHE A C 1
ATOM 745 O O . PHE A 1 89 ? 20.830 5.208 -32.426 1.00 72.31 89 PHE A O 1
ATOM 752 N N . HIS A 1 90 ? 20.474 6.577 -30.687 1.00 68.69 9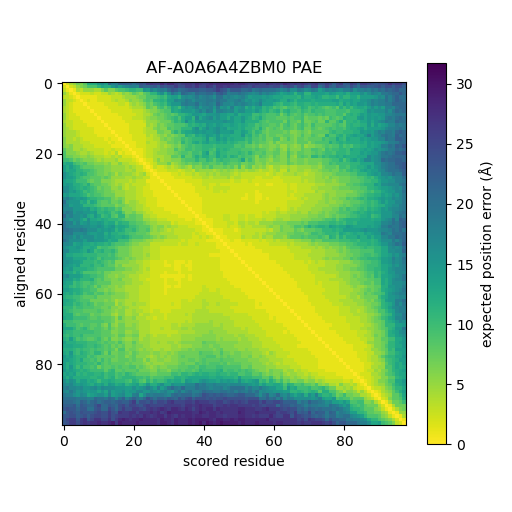0 HIS A N 1
ATOM 753 C CA . HIS A 1 90 ? 21.029 7.774 -31.330 1.00 68.69 90 HIS A CA 1
ATOM 754 C C . HIS A 1 90 ? 22.564 7.794 -31.404 1.00 68.69 90 HIS A C 1
ATOM 756 O O . HIS A 1 90 ? 23.114 8.480 -32.262 1.00 68.69 90 HIS A O 1
ATOM 762 N N . PHE A 1 91 ? 23.252 7.044 -30.539 1.00 68.94 91 PHE A N 1
ATOM 763 C CA . PHE A 1 91 ? 24.716 6.939 -30.524 1.00 68.94 91 PHE A CA 1
ATOM 764 C C . PHE A 1 91 ? 25.261 5.666 -31.195 1.00 68.94 91 PHE A C 1
ATOM 766 O O . PHE A 1 91 ? 26.478 5.490 -31.247 1.00 68.94 91 PHE A O 1
ATOM 773 N N . MET A 1 92 ? 24.413 4.771 -31.722 1.00 66.50 92 MET A N 1
ATOM 774 C CA . MET A 1 92 ? 24.897 3.660 -32.551 1.00 66.50 92 MET A CA 1
ATOM 775 C C . MET A 1 92 ? 25.413 4.211 -33.886 1.00 66.50 92 MET A C 1
ATOM 777 O O . MET A 1 92 ? 24.703 4.943 -34.575 1.00 66.50 92 MET A O 1
ATOM 781 N N . SER A 1 93 ? 26.642 3.848 -34.272 1.00 61.50 93 SER A N 1
ATOM 782 C CA . SER A 1 93 ? 27.139 4.121 -35.625 1.00 61.50 93 SER A CA 1
ATOM 783 C C . SER A 1 93 ? 26.202 3.487 -36.659 1.00 61.50 93 SER A C 1
ATOM 785 O O . SER A 1 93 ? 25.714 2.377 -36.420 1.00 61.50 93 SER A O 1
ATOM 787 N N . PRO A 1 94 ? 25.934 4.161 -37.793 1.00 69.88 94 PRO A N 1
ATOM 788 C CA . PRO A 1 94 ? 25.073 3.609 -38.827 1.00 69.88 94 PRO A CA 1
ATOM 789 C C . PRO A 1 94 ? 25.602 2.239 -39.251 1.00 69.88 94 PRO A C 1
ATOM 791 O O . PRO A 1 94 ? 26.793 2.077 -39.525 1.00 69.88 94 PRO A O 1
ATOM 794 N N . VAL A 1 95 ? 24.713 1.245 -39.268 1.00 65.88 95 VAL A N 1
ATOM 795 C CA . VAL A 1 95 ? 25.031 -0.075 -39.813 1.00 65.88 95 VAL A CA 1
ATOM 796 C C . VAL A 1 95 ? 25.378 0.140 -41.289 1.00 65.88 95 VAL A C 1
ATOM 798 O O . VAL A 1 95 ? 24.570 0.762 -41.986 1.00 65.88 95 VAL A O 1
ATOM 801 N N . PRO A 1 96 ? 26.553 -0.307 -41.774 1.00 66.69 96 PRO A N 1
ATOM 802 C CA . PRO A 1 96 ? 26.899 -0.157 -43.178 1.00 66.69 96 PRO A CA 1
ATOM 803 C C . PRO A 1 96 ? 25.816 -0.835 -44.015 1.00 66.69 96 PRO A C 1
ATOM 805 O O . PRO A 1 96 ? 25.546 -2.024 -43.843 1.00 66.69 96 PRO A O 1
ATOM 808 N N . SER A 1 97 ? 25.166 -0.072 -44.886 1.00 70.94 97 SER A N 1
ATOM 809 C CA . SER A 1 97 ? 24.288 -0.619 -45.914 1.00 70.94 97 SER A CA 1
ATOM 810 C C . SER A 1 97 ? 25.141 -1.431 -46.890 1.00 70.94 97 SER A C 1
ATOM 812 O O . SER A 1 97 ? 26.025 -0.859 -47.530 1.00 70.94 97 SER A O 1
ATOM 814 N N . LEU A 1 98 ? 24.899 -2.746 -46.937 1.00 58.28 98 LEU A N 1
ATOM 815 C CA . LEU A 1 98 ? 25.374 -3.651 -47.989 1.00 58.28 98 LEU A CA 1
ATOM 816 C C . LEU A 1 98 ? 24.635 -3.385 -49.303 1.00 58.28 98 LEU A C 1
ATOM 818 O O . LEU A 1 98 ? 23.415 -3.102 -49.231 1.00 58.28 98 LEU A O 1
#

Organism: NCBI:txid120398

Foldseek 3Di:
DVVVVVVVVVVVVVVVVVVVCVLCVLVVVLVVVLVVLVPDPPSVVDVVSVVVNVVSVVVNVVSVVVVVVVVVVVVVVVVVVVVVVVVCVVPDDDDDDD

pLDDT: mean 87.2, std 9.32, range [58.28, 97.56]

Radius of gyration: 23.72 Å; Cα contacts (8 Å, |Δi|>4): 16; chains: 1; bounding box: 49×25×73 Å